Protein AF-A0A945ZKC4-F1 (afdb_monomer_lite)

Sequence (181 aa):
MQNFSTVSAGASFEYFSLLRGYSEYRIAGIFSRKCQQYFEAFSSCNRNFHFDKSKNLQDTKWCQNCEKCAFVFLLLSNFVDYEELVNIFGADLFKNTDLFEVFKQLVGLQDHKPFECVGTLEESKLALLQASKMGLLQGSLLEDLGLELSKESAIDVSELEVDAFRTNIPEELESKINFDL

Radius of gyration: 19.01 Å; chains: 1; bounding box: 52×42×45 Å

Foldseek 3Di:
DDDDDDPDDPDDDDDFDPPPQAAPLLVLQLCLPPPPVCLQPDAPEPCQPDPPPVDVSVVFNAPLQDLRNVQSLLSNLLHHDPVSSCVSRVHDSLQDPNCPVSLCLLLPVDPHHDPPDPHHNLSSLVSLLSCQVVVVNPPGPCNVVSVVSVPPPDRPVVVNGDDDDPGPPPPVCVVVDDSDD

Secondary structure (DSSP, 8-state):
--PPP----S-------SSTTS-HHHHHHHHHHH-GGGTTT----TTTT---TTSGGGG-S--SSSHHHHHHHHHHTTTS-HHHHHHHHTS-STT-GGGHHHHHHHTT-SSS--TT--S-HHHHHHHHHHHHHTTTTTTSTHHHHHHHHTTS----THHHH---------HHHHTT-----

pLDDT: mean 80.61, std 16.81, range [35.12, 98.0]

Structure (mmCIF, N/CA/C/O backbone):
data_AF-A0A945ZKC4-F1
#
_entry.id   AF-A0A945ZKC4-F1
#
loop_
_atom_site.group_PDB
_atom_site.id
_atom_site.type_symbol
_atom_site.label_atom_id
_atom_site.label_alt_id
_atom_site.label_comp_id
_atom_site.label_asym_id
_atom_site.label_entity_id
_atom_site.label_seq_id
_atom_site.pdbx_PDB_ins_code
_atom_site.Cartn_x
_atom_site.Cartn_y
_atom_site.Cartn_z
_atom_site.occupancy
_atom_site.B_iso_or_equiv
_atom_site.auth_seq_id
_atom_site.auth_comp_id
_atom_site.auth_asym_id
_atom_site.auth_atom_id
_atom_site.pdbx_PDB_model_num
ATOM 1 N N . MET A 1 1 ? 38.549 -14.308 -1.919 1.00 37.56 1 MET A N 1
ATOM 2 C CA . MET A 1 1 ? 37.802 -15.571 -2.130 1.00 37.56 1 MET A CA 1
ATOM 3 C C . MET A 1 1 ? 36.388 -15.173 -2.517 1.00 37.56 1 MET A C 1
ATOM 5 O O . MET A 1 1 ? 35.787 -14.475 -1.726 1.00 37.56 1 MET A O 1
ATOM 9 N N . GLN A 1 2 ? 35.819 -15.460 -3.681 1.00 35.12 2 GLN A N 1
ATOM 10 C CA . GLN A 1 2 ? 36.238 -16.201 -4.869 1.00 35.12 2 GLN A CA 1
ATOM 11 C C . GLN A 1 2 ? 35.751 -15.413 -6.097 1.00 35.12 2 GLN A C 1
ATOM 13 O O . GLN A 1 2 ? 34.692 -14.794 -6.061 1.00 35.12 2 GLN A O 1
ATOM 18 N N . ASN A 1 3 ? 36.561 -15.432 -7.154 1.00 39.03 3 ASN A N 1
ATOM 19 C CA . ASN A 1 3 ? 36.248 -14.883 -8.468 1.00 39.03 3 ASN A CA 1
ATOM 20 C C . ASN A 1 3 ? 35.019 -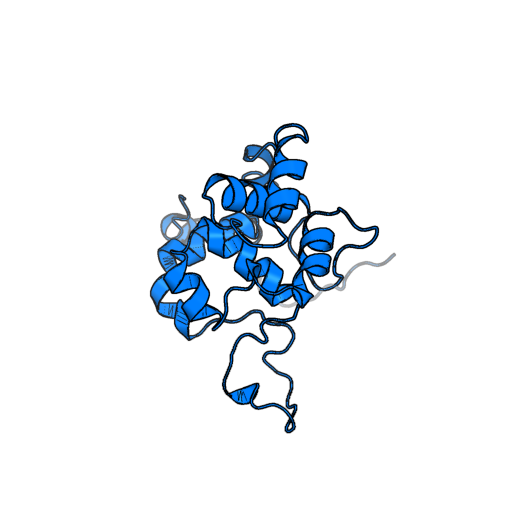15.595 -9.046 1.00 39.03 3 ASN A C 1
ATOM 22 O O . ASN A 1 3 ? 35.024 -16.823 -9.134 1.00 39.03 3 ASN A O 1
ATOM 26 N N . PHE A 1 4 ? 34.000 -14.839 -9.460 1.00 43.75 4 PHE A N 1
ATOM 27 C CA . PHE A 1 4 ? 32.926 -15.395 -10.274 1.00 43.75 4 PHE A CA 1
ATOM 28 C C . PHE A 1 4 ? 33.438 -15.656 -11.691 1.00 43.75 4 PHE A C 1
ATOM 30 O O . PHE A 1 4 ? 34.146 -14.850 -12.292 1.00 43.75 4 PHE A O 1
ATOM 37 N N . SER A 1 5 ? 33.112 -16.854 -12.148 1.00 43.00 5 SER A N 1
ATOM 38 C CA . SER A 1 5 ? 33.594 -17.563 -13.320 1.00 43.00 5 SER A CA 1
ATOM 39 C C . SER A 1 5 ? 33.547 -16.740 -14.606 1.00 43.00 5 SER A C 1
ATOM 41 O O . SER A 1 5 ? 32.522 -16.162 -14.959 1.00 43.00 5 SER A O 1
ATOM 43 N N . THR A 1 6 ? 34.647 -16.767 -15.356 1.00 46.94 6 THR A N 1
ATOM 44 C CA . THR A 1 6 ? 34.712 -16.355 -16.758 1.00 46.94 6 THR A CA 1
ATOM 45 C C . THR A 1 6 ? 33.744 -17.207 -17.581 1.00 46.94 6 THR A C 1
ATOM 47 O O . THR A 1 6 ? 34.021 -18.368 -17.879 1.00 46.94 6 THR A O 1
ATOM 50 N N . VAL A 1 7 ? 32.605 -16.634 -17.965 1.00 51.72 7 VAL A N 1
ATOM 51 C CA . VAL A 1 7 ? 31.770 -17.168 -19.044 1.00 51.72 7 VAL A CA 1
ATOM 52 C C . VAL A 1 7 ? 32.300 -16.569 -20.342 1.00 51.72 7 VAL A C 1
ATOM 54 O O . VAL A 1 7 ? 32.041 -15.412 -20.658 1.00 51.72 7 VAL A O 1
ATOM 57 N N . SER A 1 8 ? 33.094 -17.337 -21.086 1.00 65.56 8 SER A N 1
ATOM 58 C CA . SER A 1 8 ? 33.507 -16.969 -22.438 1.00 65.56 8 SER A CA 1
ATOM 59 C C . SER A 1 8 ? 32.425 -17.388 -23.433 1.00 65.56 8 SER A C 1
ATOM 61 O O . SER A 1 8 ? 32.415 -18.523 -23.909 1.00 65.56 8 SER A O 1
ATOM 63 N N . ALA A 1 9 ? 31.529 -16.464 -23.762 1.00 56.59 9 ALA A N 1
ATOM 64 C CA . ALA A 1 9 ? 30.743 -16.487 -24.990 1.00 56.59 9 ALA A CA 1
ATOM 65 C C . ALA A 1 9 ? 30.941 -15.120 -25.660 1.00 56.59 9 ALA A C 1
ATOM 67 O O . ALA A 1 9 ? 30.836 -14.099 -24.991 1.00 56.59 9 ALA A O 1
ATOM 68 N N . GLY A 1 10 ? 31.296 -15.085 -26.946 1.00 61.12 10 GLY A N 1
ATOM 69 C CA . GLY A 1 10 ? 31.694 -13.872 -27.678 1.00 61.12 10 GLY A CA 1
ATOM 70 C C . GLY A 1 10 ? 30.575 -12.858 -27.960 1.00 61.12 10 GLY A C 1
ATOM 71 O O . GLY A 1 10 ? 30.577 -12.257 -29.027 1.00 61.12 10 GLY A O 1
ATOM 72 N N . ALA A 1 11 ? 29.627 -12.676 -27.041 1.00 67.19 11 ALA A N 1
ATOM 73 C CA . ALA A 1 11 ? 28.597 -11.649 -27.096 1.00 67.19 11 ALA A CA 1
ATOM 74 C C . ALA A 1 11 ? 28.600 -10.856 -25.781 1.00 67.19 11 ALA A C 1
ATOM 76 O O . ALA A 1 11 ? 28.481 -11.430 -24.698 1.00 67.19 11 ALA A O 1
ATOM 77 N N . SER A 1 12 ? 28.752 -9.536 -25.875 1.00 76.50 12 SER A N 1
ATOM 78 C CA . SER A 1 12 ? 28.490 -8.623 -24.764 1.00 76.50 12 SER A CA 1
ATOM 79 C C . SER A 1 12 ? 26.980 -8.536 -24.545 1.00 76.50 12 SER A C 1
ATOM 81 O O . SER A 1 12 ? 26.243 -8.242 -25.485 1.00 76.50 12 SER A O 1
ATOM 83 N N . PHE A 1 13 ? 26.523 -8.783 -23.320 1.00 76.19 13 PHE A N 1
ATOM 84 C CA . PHE A 1 13 ? 25.128 -8.586 -22.930 1.00 76.19 13 PHE A CA 1
ATOM 85 C C . PHE A 1 13 ? 25.029 -7.376 -22.010 1.00 76.19 13 PHE A C 1
ATOM 87 O O . PHE A 1 13 ? 25.761 -7.280 -21.024 1.00 76.19 13 PHE A O 1
ATOM 94 N N . GLU A 1 14 ? 24.105 -6.477 -22.326 1.00 75.25 14 GLU A N 1
ATOM 95 C CA . GLU A 1 14 ? 23.751 -5.348 -21.475 1.00 75.25 14 GLU A CA 1
ATOM 96 C C . GLU A 1 14 ? 22.486 -5.695 -20.682 1.00 75.25 14 GLU A C 1
ATOM 98 O O . GLU A 1 14 ? 21.518 -6.228 -21.225 1.00 75.25 14 GLU A O 1
ATOM 103 N N . TYR A 1 15 ? 22.510 -5.433 -19.375 1.00 79.38 15 TYR A N 1
ATOM 104 C CA . TYR A 1 15 ? 21.394 -5.674 -18.463 1.00 79.38 15 TYR A CA 1
ATOM 105 C C . TYR A 1 15 ? 20.996 -4.363 -17.790 1.00 79.38 15 TYR A C 1
ATOM 107 O O . TYR A 1 15 ? 21.844 -3.656 -17.238 1.00 79.38 15 TYR A O 1
ATOM 115 N N . PHE A 1 16 ? 19.697 -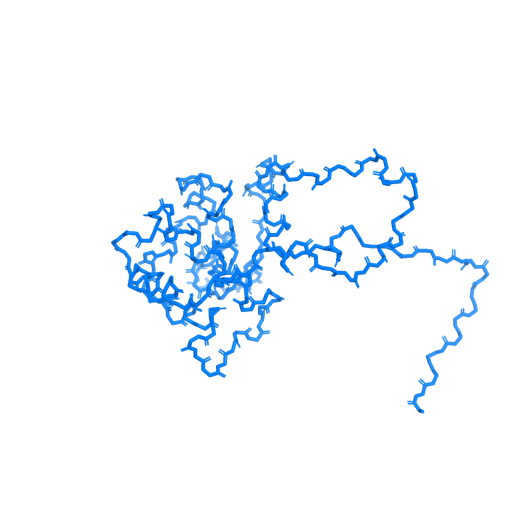4.075 -17.789 1.00 82.06 16 PHE A N 1
ATOM 116 C CA . PHE A 1 16 ? 19.118 -2.919 -17.117 1.00 82.06 16 PHE A CA 1
ATOM 117 C C . PHE A 1 16 ? 17.821 -3.301 -16.401 1.00 82.06 16 PHE A C 1
ATOM 119 O O . PHE A 1 16 ? 17.213 -4.337 -16.669 1.00 82.06 16 PHE A O 1
ATOM 126 N N . SER A 1 17 ? 17.391 -2.449 -15.474 1.00 79.25 17 SER A N 1
ATOM 127 C CA . SER A 1 17 ? 16.103 -2.569 -14.798 1.00 79.25 17 SER A CA 1
ATOM 128 C C . SER A 1 17 ? 15.420 -1.212 -14.794 1.00 79.25 17 SER A C 1
ATOM 130 O O . SER A 1 17 ? 16.003 -0.236 -14.330 1.00 79.25 17 SER A O 1
ATOM 132 N N . LEU A 1 18 ? 14.185 -1.175 -15.297 1.00 80.56 18 LEU A N 1
ATOM 133 C CA . LEU A 1 18 ? 13.355 0.031 -15.316 1.00 80.56 18 LEU A CA 1
ATOM 134 C C . LEU A 1 18 ? 12.936 0.475 -13.916 1.00 80.56 18 LEU A C 1
ATOM 136 O O . LEU A 1 18 ? 12.765 1.660 -13.675 1.00 80.56 18 LEU A O 1
ATOM 140 N N . LEU A 1 19 ? 12.738 -0.488 -13.013 1.00 81.12 19 LEU A N 1
ATOM 141 C CA . LEU A 1 19 ? 12.107 -0.246 -11.719 1.00 81.12 19 LEU A CA 1
ATOM 142 C C . LEU A 1 19 ? 13.108 -0.173 -10.566 1.00 81.12 19 LEU A C 1
ATOM 144 O O . LEU A 1 19 ? 12.791 0.408 -9.542 1.00 81.12 19 LEU A O 1
ATOM 148 N N . ARG A 1 20 ? 14.326 -0.712 -10.722 1.00 79.88 20 ARG A N 1
ATOM 149 C CA . ARG A 1 20 ? 15.326 -0.760 -9.637 1.00 79.88 20 ARG A CA 1
ATOM 150 C C . ARG A 1 20 ? 15.729 0.620 -9.105 1.00 79.88 20 ARG A C 1
ATOM 152 O O . ARG A 1 20 ? 16.166 0.707 -7.967 1.00 79.88 20 ARG A O 1
ATOM 159 N N . GLY A 1 21 ? 15.624 1.664 -9.926 1.00 77.00 21 GLY A N 1
ATOM 160 C CA . GLY A 1 21 ? 15.894 3.041 -9.504 1.00 77.00 21 GLY A CA 1
ATOM 161 C C . GLY A 1 21 ? 14.754 3.691 -8.714 1.00 77.00 21 GLY A C 1
ATOM 162 O O . GLY A 1 21 ? 14.887 4.847 -8.332 1.00 77.00 21 GLY A O 1
ATOM 163 N N . TYR A 1 22 ? 13.638 2.992 -8.497 1.00 80.00 22 TYR A N 1
ATOM 164 C CA . TYR A 1 22 ? 12.456 3.529 -7.834 1.00 80.00 22 TYR A CA 1
ATOM 165 C C . TYR A 1 22 ? 12.125 2.760 -6.559 1.00 80.00 22 TYR A C 1
ATOM 167 O O . TYR A 1 22 ? 12.280 1.542 -6.487 1.00 80.00 22 TYR A O 1
ATOM 175 N N . SER A 1 23 ? 11.616 3.497 -5.574 1.00 85.81 23 SER A N 1
ATOM 176 C CA . SER A 1 23 ? 10.979 2.946 -4.382 1.00 85.81 23 SER A CA 1
ATOM 177 C C . SER A 1 23 ? 9.670 2.227 -4.743 1.00 85.81 23 SER A C 1
ATOM 179 O O . SER A 1 23 ? 9.019 2.553 -5.741 1.00 85.81 23 SER A O 1
ATOM 181 N N . GLU A 1 24 ? 9.251 1.258 -3.930 1.00 90.25 24 GLU A N 1
ATOM 182 C CA . GLU A 1 24 ? 7.969 0.561 -4.087 1.00 90.25 24 GLU A CA 1
ATOM 183 C C . GLU A 1 24 ? 6.798 1.551 -3.998 1.00 90.25 24 GLU A C 1
ATOM 185 O O . GLU A 1 24 ? 5.835 1.434 -4.757 1.00 90.25 24 GLU A O 1
ATOM 190 N N . TYR A 1 25 ? 6.899 2.574 -3.140 1.00 89.94 25 TYR A N 1
ATOM 191 C CA . TYR A 1 25 ? 5.920 3.664 -3.054 1.00 89.94 25 TYR A CA 1
ATOM 192 C C . TYR A 1 25 ? 5.779 4.408 -4.393 1.00 89.94 25 TYR A C 1
ATOM 194 O O . TYR A 1 25 ? 4.667 4.621 -4.887 1.00 89.94 25 TYR A O 1
ATOM 202 N N . ARG A 1 26 ? 6.903 4.743 -5.043 1.00 87.69 26 ARG A N 1
ATOM 203 C CA . ARG A 1 26 ? 6.901 5.381 -6.367 1.00 87.69 26 ARG A CA 1
ATOM 204 C C . ARG A 1 26 ? 6.365 4.451 -7.453 1.00 87.69 26 ARG A C 1
ATOM 206 O O . ARG A 1 26 ? 5.574 4.889 -8.290 1.00 87.69 26 ARG A O 1
ATOM 213 N N . ILE A 1 27 ? 6.747 3.175 -7.429 1.00 90.25 27 ILE A N 1
ATOM 214 C CA . ILE A 1 27 ? 6.238 2.160 -8.361 1.00 90.25 27 ILE A CA 1
ATOM 215 C C . ILE A 1 27 ? 4.716 2.025 -8.226 1.00 90.25 27 ILE A C 1
ATOM 217 O O . ILE A 1 27 ? 4.023 2.005 -9.243 1.00 90.25 27 ILE A O 1
ATOM 221 N N . ALA A 1 28 ? 4.181 2.004 -7.002 1.00 93.69 28 ALA A N 1
ATOM 222 C CA . ALA A 1 28 ? 2.742 1.971 -6.748 1.00 93.69 28 ALA A CA 1
ATOM 223 C C . ALA A 1 28 ? 2.028 3.195 -7.348 1.00 93.69 28 ALA A C 1
ATOM 225 O O . ALA A 1 28 ? 0.983 3.045 -7.986 1.00 93.69 28 ALA A O 1
ATOM 226 N N . GLY A 1 29 ? 2.617 4.389 -7.232 1.00 92.50 29 GLY A N 1
ATOM 227 C CA . GLY A 1 29 ? 2.102 5.604 -7.868 1.00 92.50 29 GLY A CA 1
ATOM 228 C C . GLY A 1 29 ? 2.079 5.525 -9.399 1.00 92.50 29 GLY A C 1
ATOM 229 O O . GLY A 1 29 ? 1.051 5.816 -10.017 1.00 92.50 29 GLY A O 1
ATOM 230 N N . ILE A 1 30 ? 3.181 5.081 -10.016 1.00 91.06 30 ILE A N 1
ATOM 231 C CA . ILE A 1 30 ? 3.279 4.880 -11.474 1.00 91.06 30 ILE A CA 1
ATOM 232 C C . ILE A 1 30 ? 2.234 3.861 -11.941 1.00 91.06 30 ILE A C 1
ATOM 234 O O . ILE A 1 30 ? 1.487 4.130 -12.884 1.00 91.06 30 ILE A O 1
ATOM 238 N N . PHE A 1 31 ? 2.153 2.711 -11.266 1.00 94.19 31 PHE A N 1
ATOM 239 C CA . PHE A 1 31 ? 1.196 1.650 -11.570 1.00 94.19 31 PHE A CA 1
ATOM 240 C C . PHE A 1 31 ? -0.245 2.170 -11.512 1.00 94.19 31 PHE A C 1
ATOM 242 O O . PHE A 1 31 ? -1.000 2.008 -12.471 1.00 94.19 31 PHE A O 1
ATOM 249 N N . SER A 1 32 ? -0.601 2.893 -10.450 1.00 95.19 32 SER A N 1
ATOM 250 C CA . SER A 1 32 ? -1.957 3.421 -10.255 1.00 95.19 32 SER A CA 1
ATOM 251 C C . SER A 1 32 ? -2.394 4.395 -11.358 1.00 95.19 32 SER A C 1
ATOM 253 O O . SER A 1 32 ? -3.573 4.459 -11.703 1.00 95.19 32 SER A O 1
ATOM 255 N N . ARG A 1 33 ? -1.455 5.145 -11.955 1.00 92.38 33 ARG A N 1
ATOM 256 C CA . ARG A 1 33 ? -1.762 6.126 -13.013 1.00 92.38 33 ARG A CA 1
ATOM 257 C C . ARG A 1 33 ? -1.655 5.583 -14.432 1.00 92.38 33 ARG A C 1
ATOM 259 O O . ARG A 1 33 ? -2.378 6.048 -15.307 1.00 92.38 33 ARG A O 1
ATOM 266 N N . LYS A 1 34 ? -0.734 4.654 -14.693 1.00 91.44 34 LYS A N 1
ATOM 267 C CA . LYS A 1 34 ? -0.405 4.200 -16.059 1.00 91.44 34 LYS A CA 1
ATOM 268 C C . LYS A 1 34 ? -0.931 2.802 -16.392 1.00 91.44 34 LYS A C 1
ATOM 270 O O . LYS A 1 34 ? -0.931 2.427 -17.562 1.00 91.44 34 LYS A O 1
ATOM 275 N N . CYS A 1 35 ? -1.357 2.038 -15.387 1.00 93.06 35 CYS A N 1
ATOM 276 C CA . CYS A 1 35 ? -1.629 0.605 -15.506 1.00 93.06 35 CYS A CA 1
ATOM 277 C C . CYS A 1 35 ? -3.020 0.200 -14.987 1.00 93.06 35 CYS A C 1
ATOM 279 O O . CYS A 1 35 ? -3.216 -0.961 -14.631 1.00 93.06 35 CYS A O 1
ATOM 281 N N . GLN A 1 36 ? -3.991 1.121 -14.967 1.00 94.44 36 GLN A N 1
ATOM 282 C CA . GLN A 1 36 ? -5.356 0.866 -14.473 1.00 94.44 36 GLN A CA 1
ATOM 283 C C . GLN A 1 36 ? -6.037 -0.316 -15.178 1.00 94.44 36 GLN A C 1
ATOM 285 O O . GLN A 1 36 ? -6.738 -1.098 -14.546 1.00 94.44 36 GLN A O 1
ATOM 290 N N . GLN A 1 37 ? -5.747 -0.532 -16.466 1.00 95.19 37 GLN A N 1
ATOM 291 C CA . GLN A 1 37 ? -6.243 -1.676 -17.241 1.00 95.19 37 GLN A CA 1
ATOM 292 C C . GLN A 1 37 ? -5.821 -3.048 -16.687 1.00 95.19 37 GLN A C 1
ATOM 294 O O . GLN A 1 37 ? -6.332 -4.071 -17.134 1.00 95.19 37 GLN A O 1
ATOM 299 N N . TYR A 1 38 ? -4.871 -3.091 -15.751 1.00 94.81 38 TYR A N 1
ATOM 300 C CA . TYR A 1 38 ? -4.391 -4.320 -15.127 1.00 94.81 38 TYR A CA 1
ATOM 301 C C . TYR A 1 38 ? -4.907 -4.527 -13.704 1.00 94.81 38 TYR A C 1
ATOM 303 O O . TYR A 1 38 ? -4.539 -5.533 -13.096 1.00 94.81 38 TYR A O 1
ATOM 311 N N . PHE A 1 39 ? -5.759 -3.641 -13.175 1.00 94.44 39 PHE A N 1
ATOM 312 C CA . PHE A 1 39 ? -6.298 -3.759 -11.815 1.00 94.44 39 PHE A CA 1
ATOM 313 C C . PHE A 1 39 ? -7.030 -5.084 -11.573 1.00 94.44 39 PHE A C 1
ATOM 315 O O . PHE A 1 39 ? -6.917 -5.674 -10.502 1.00 94.44 39 PHE A O 1
ATOM 322 N N . GLU A 1 40 ? -7.665 -5.638 -12.603 1.00 89.81 40 GLU A N 1
ATOM 323 C CA . GLU A 1 40 ? -8.316 -6.943 -12.506 1.00 89.81 40 GLU A CA 1
ATOM 324 C C . GLU A 1 40 ? -7.358 -8.132 -12.649 1.00 89.81 40 GLU A C 1
ATOM 326 O O . GLU A 1 40 ? -7.759 -9.257 -12.375 1.00 89.81 40 GLU A O 1
ATOM 331 N N . ALA A 1 41 ? -6.112 -7.946 -13.087 1.00 90.00 41 ALA A N 1
ATOM 332 C CA . ALA A 1 41 ? -5.212 -9.047 -13.451 1.00 90.00 41 ALA A CA 1
ATOM 333 C C . ALA A 1 41 ? -4.022 -9.232 -12.496 1.00 90.00 41 ALA A C 1
ATOM 335 O O . ALA A 1 41 ? -3.430 -10.312 -12.466 1.00 90.00 41 ALA A O 1
ATOM 336 N N . PHE A 1 42 ? -3.657 -8.211 -11.724 1.00 93.19 42 PHE A N 1
ATOM 337 C CA . PHE A 1 42 ? -2.454 -8.235 -10.893 1.00 93.19 42 PHE A CA 1
ATOM 338 C C . PHE A 1 42 ? -2.681 -8.850 -9.503 1.00 93.19 42 PHE A C 1
ATOM 340 O O . PHE A 1 42 ? -3.777 -8.809 -8.947 1.00 93.19 42 PHE A O 1
ATOM 347 N N . SER A 1 43 ? -1.617 -9.419 -8.930 1.00 91.81 43 SER A N 1
ATOM 348 C CA . SER A 1 43 ? -1.528 -9.743 -7.504 1.00 91.81 43 SER A CA 1
ATOM 349 C C . SER A 1 43 ? -0.088 -10.041 -7.101 1.00 91.81 43 SER A C 1
ATOM 351 O O . SER A 1 43 ? 0.643 -10.712 -7.830 1.00 91.81 43 SER A O 1
ATOM 353 N N . SER A 1 44 ? 0.280 -9.583 -5.906 1.00 89.50 44 SER A N 1
ATOM 354 C CA . SER A 1 44 ? 1.541 -9.919 -5.228 1.00 89.50 44 SER A CA 1
ATOM 355 C C . SER A 1 44 ? 1.294 -10.700 -3.934 1.00 89.50 44 SER A C 1
ATOM 357 O O . SER A 1 44 ? 2.162 -10.764 -3.068 1.00 89.50 44 SER A O 1
ATOM 359 N N . CYS A 1 45 ? 0.084 -11.236 -3.747 1.00 91.75 45 CYS A N 1
ATOM 360 C CA . CYS A 1 45 ? -0.292 -11.935 -2.527 1.00 91.75 45 CYS A CA 1
ATOM 361 C C . CYS A 1 45 ? 0.559 -13.200 -2.328 1.00 91.75 45 CYS A C 1
ATOM 363 O O . CYS A 1 45 ? 0.574 -14.084 -3.185 1.00 91.75 45 CYS A O 1
ATOM 365 N N . ASN A 1 46 ? 1.156 -13.346 -1.138 1.00 89.38 46 ASN A N 1
ATOM 366 C CA . ASN A 1 46 ? 1.959 -14.518 -0.749 1.00 89.38 46 ASN A CA 1
ATOM 367 C C . ASN A 1 46 ? 1.185 -15.841 -0.844 1.00 89.38 46 ASN A C 1
ATOM 369 O O . ASN A 1 46 ? 1.782 -16.911 -0.870 1.00 89.38 46 ASN A O 1
ATOM 373 N N . ARG A 1 47 ? -0.152 -15.778 -0.891 1.00 87.44 47 ARG A N 1
ATOM 374 C CA . ARG A 1 47 ? -1.032 -16.948 -0.909 1.00 87.44 47 ARG A CA 1
ATOM 375 C C . ARG A 1 47 ? -1.770 -17.176 -2.227 1.00 87.44 47 ARG A C 1
ATOM 377 O O . ARG A 1 47 ? -2.528 -18.137 -2.304 1.00 87.44 47 ARG A O 1
ATOM 384 N N . ASN A 1 48 ? -1.525 -16.355 -3.252 1.00 77.94 48 ASN A N 1
ATOM 385 C CA . ASN A 1 48 ? -2.222 -16.423 -4.545 1.00 77.94 48 ASN A CA 1
ATOM 386 C C . ASN A 1 48 ? -2.023 -17.766 -5.284 1.00 77.94 48 ASN A C 1
ATOM 388 O O . ASN A 1 48 ? -2.816 -18.134 -6.139 1.00 77.94 48 ASN A O 1
ATOM 392 N N . PHE A 1 49 ? -0.972 -18.521 -4.942 1.00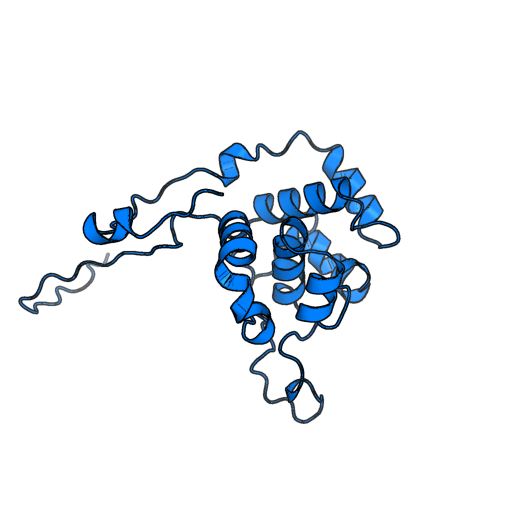 68.62 49 PHE A N 1
ATOM 393 C CA . PHE A 1 49 ? -0.616 -19.788 -5.597 1.00 68.62 49 PHE A CA 1
ATOM 394 C C . PHE A 1 49 ? -0.732 -21.016 -4.683 1.00 68.62 49 PHE A C 1
ATOM 396 O O . PHE A 1 49 ? -0.286 -22.106 -5.049 1.00 68.62 49 PHE A O 1
ATOM 403 N N . HIS A 1 50 ? -1.309 -20.876 -3.483 1.00 63.22 50 HIS A N 1
ATOM 404 C CA . HIS A 1 50 ? -1.545 -22.042 -2.635 1.00 63.22 50 HIS A CA 1
ATOM 405 C C . HIS A 1 50 ? -2.757 -22.824 -3.142 1.00 63.22 50 HIS A C 1
ATOM 407 O O . HIS A 1 50 ? -3.893 -22.364 -3.067 1.00 63.22 50 HIS A O 1
ATOM 413 N N . PHE A 1 51 ? -2.512 -24.054 -3.593 1.00 54.47 51 PHE A N 1
ATOM 414 C CA . PHE A 1 51 ? -3.539 -25.047 -3.908 1.00 54.47 51 PHE A CA 1
ATOM 415 C C . PHE A 1 51 ? -4.179 -25.611 -2.629 1.00 54.47 51 PHE A C 1
ATOM 417 O O . PHE A 1 51 ? -4.164 -26.820 -2.391 1.00 54.47 51 PHE A O 1
ATOM 424 N N . ASP A 1 52 ? -4.710 -24.752 -1.763 1.00 55.28 52 ASP A N 1
ATOM 425 C CA . ASP A 1 52 ? -5.499 -25.215 -0.629 1.00 55.28 52 ASP A CA 1
ATOM 426 C C . ASP A 1 52 ? -6.928 -25.498 -1.108 1.00 55.28 52 ASP A C 1
ATOM 428 O O . ASP A 1 52 ? -7.715 -24.592 -1.368 1.00 55.28 52 ASP A O 1
ATOM 432 N N . LYS A 1 53 ? -7.261 -26.785 -1.258 1.00 54.41 53 LYS A N 1
ATOM 433 C CA . LYS A 1 53 ? -8.599 -27.251 -1.663 1.00 54.41 53 LYS A CA 1
ATOM 434 C C . LYS A 1 53 ? -9.679 -26.976 -0.609 1.00 54.41 53 LYS A C 1
ATOM 436 O O . LYS A 1 53 ? -10.851 -27.194 -0.897 1.00 54.41 53 LYS A O 1
ATOM 441 N N . SER A 1 54 ? -9.302 -26.571 0.608 1.00 53.81 54 SER A N 1
ATOM 442 C CA . SER A 1 54 ? -10.230 -26.369 1.728 1.00 53.81 54 SER A CA 1
ATOM 443 C C . SER A 1 54 ? -10.806 -24.954 1.818 1.00 53.81 54 SER A C 1
ATOM 445 O O . SER A 1 54 ? -11.794 -24.740 2.518 1.00 53.81 54 SER A O 1
ATOM 447 N N . LYS A 1 55 ? -10.231 -23.991 1.090 1.00 50.56 55 LYS A N 1
ATOM 448 C CA . LYS A 1 55 ? -10.756 -22.629 0.983 1.00 50.56 55 LYS A CA 1
ATOM 449 C C . LYS A 1 55 ? -10.994 -22.308 -0.485 1.00 50.56 55 LYS A C 1
ATOM 451 O O . LYS A 1 55 ? -10.120 -22.549 -1.312 1.00 50.56 55 LYS A O 1
ATOM 456 N N . ASN A 1 56 ? -12.123 -21.679 -0.803 1.00 51.97 56 ASN A N 1
ATOM 457 C CA . ASN A 1 56 ? -12.374 -21.071 -2.117 1.00 51.97 56 ASN A CA 1
ATOM 458 C C . ASN A 1 56 ? -11.477 -19.830 -2.348 1.00 51.97 56 ASN A C 1
ATOM 460 O O . ASN A 1 56 ? -11.922 -18.817 -2.863 1.00 51.97 56 ASN A O 1
ATOM 464 N N . LEU A 1 57 ? -10.201 -19.882 -1.946 1.00 52.69 57 LEU A N 1
ATOM 465 C CA . LEU A 1 57 ? -9.190 -18.879 -2.289 1.00 52.69 57 LEU A CA 1
ATOM 466 C C . LEU A 1 57 ? -8.851 -18.924 -3.786 1.00 52.69 57 LEU A C 1
ATOM 468 O O . LEU A 1 57 ? -8.264 -17.978 -4.295 1.00 52.69 57 LEU A O 1
ATOM 472 N N . GLN A 1 58 ? -9.241 -19.995 -4.490 1.00 53.47 58 GLN A N 1
ATOM 473 C CA . GLN A 1 58 ? -9.077 -20.131 -5.941 1.00 53.47 58 GLN A CA 1
ATOM 474 C C . GLN A 1 58 ? -9.800 -19.023 -6.723 1.00 53.47 58 GLN A C 1
ATOM 476 O O . GLN A 1 58 ? -9.371 -18.702 -7.828 1.00 53.47 58 GLN A O 1
ATOM 481 N N . ASP A 1 59 ? -10.831 -18.403 -6.135 1.00 60.38 59 ASP A N 1
ATOM 482 C CA . ASP A 1 59 ? -11.617 -17.346 -6.780 1.00 60.38 59 ASP A CA 1
ATOM 483 C C . ASP A 1 59 ? -11.122 -15.924 -6.446 1.00 60.38 59 ASP A C 1
ATOM 485 O O . ASP A 1 59 ? -11.571 -14.954 -7.057 1.00 60.38 59 ASP A O 1
ATOM 489 N N . THR A 1 60 ? -10.182 -15.765 -5.502 1.00 71.12 60 THR A N 1
ATOM 490 C CA . THR A 1 60 ? -9.726 -14.444 -5.028 1.00 71.12 60 THR A CA 1
ATOM 491 C C . THR A 1 60 ? -8.215 -14.281 -5.165 1.00 71.12 60 THR A C 1
ATOM 493 O O . THR A 1 60 ? -7.447 -14.987 -4.514 1.00 71.12 60 THR A O 1
ATOM 496 N N . LYS A 1 61 ? -7.768 -13.283 -5.939 1.00 86.19 61 LYS A N 1
ATOM 497 C CA . LYS A 1 61 ? -6.332 -13.007 -6.160 1.00 86.19 61 LYS A CA 1
ATOM 498 C C . LYS A 1 61 ? -5.596 -12.519 -4.905 1.00 86.19 61 LYS A C 1
ATOM 500 O O . LYS A 1 61 ? -4.366 -12.572 -4.834 1.00 86.19 61 LYS A O 1
ATOM 505 N N . TRP A 1 62 ? -6.345 -12.017 -3.925 1.00 92.12 62 TRP A N 1
ATOM 506 C CA . TRP A 1 62 ? -5.852 -11.456 -2.673 1.00 92.12 62 TRP A CA 1
ATOM 507 C C . TRP A 1 62 ? -6.454 -12.229 -1.504 1.00 92.12 62 TRP A C 1
ATOM 509 O O . TRP A 1 62 ? -7.668 -12.318 -1.377 1.00 92.12 62 TRP A O 1
ATOM 519 N N . CYS A 1 63 ? -5.611 -12.769 -0.621 1.00 92.00 63 CYS A N 1
ATOM 520 C CA . CYS A 1 63 ? -6.081 -13.525 0.545 1.00 92.00 63 CYS A CA 1
ATOM 521 C C . CYS A 1 63 ? -6.546 -12.644 1.711 1.00 92.00 63 CYS A C 1
ATOM 523 O O . CYS A 1 63 ? -6.989 -13.181 2.722 1.00 92.00 63 CYS A O 1
ATOM 525 N N . GLN A 1 64 ? -6.360 -11.321 1.600 1.00 93.44 64 GLN A N 1
ATOM 526 C CA . GLN A 1 64 ? -6.809 -10.305 2.562 1.00 93.44 64 GLN A CA 1
ATOM 527 C C . GLN A 1 64 ? -6.224 -10.442 3.980 1.00 93.44 64 GLN A C 1
ATOM 529 O O . GLN A 1 64 ? -6.673 -9.762 4.896 1.00 93.44 64 GLN A O 1
ATOM 534 N N . ASN A 1 65 ? -5.215 -11.302 4.172 1.00 92.50 65 ASN A N 1
ATOM 535 C CA . ASN A 1 65 ? -4.711 -11.651 5.505 1.00 92.50 65 ASN A CA 1
ATOM 536 C C . ASN A 1 65 ? -3.185 -11.852 5.586 1.00 92.50 65 ASN A C 1
ATOM 538 O O . ASN A 1 65 ? -2.678 -12.350 6.585 1.00 92.50 65 ASN A O 1
ATOM 542 N N . CYS A 1 66 ? -2.435 -11.552 4.522 1.00 91.88 66 CYS A N 1
ATOM 543 C CA . CYS A 1 66 ? -0.968 -11.614 4.561 1.00 91.88 66 CYS A CA 1
ATOM 544 C C . CYS A 1 66 ? -0.343 -10.221 4.533 1.00 91.88 66 CYS A C 1
ATOM 546 O O . CYS A 1 66 ? -0.930 -9.265 4.027 1.00 91.88 66 CYS A O 1
ATOM 548 N N . GLU A 1 67 ? 0.893 -10.151 5.003 1.00 92.31 67 GLU A N 1
ATOM 549 C CA . GLU A 1 67 ? 1.773 -8.992 4.993 1.00 92.31 67 GLU A CA 1
ATOM 550 C C . GLU A 1 67 ? 1.913 -8.362 3.607 1.00 92.31 67 GLU A C 1
ATOM 552 O O . GLU A 1 67 ? 1.931 -7.138 3.502 1.00 92.31 67 GLU A O 1
ATOM 557 N N . LYS A 1 68 ? 1.898 -9.155 2.523 1.00 92.75 68 LYS A N 1
ATOM 558 C CA . LYS A 1 68 ? 1.887 -8.600 1.164 1.00 92.75 68 LYS A CA 1
ATOM 559 C C . LYS A 1 68 ? 0.559 -7.974 0.758 1.00 92.75 68 LYS A C 1
ATOM 561 O O . LYS A 1 68 ? 0.577 -6.995 0.021 1.00 92.75 68 LYS A O 1
ATOM 566 N N . CYS A 1 69 ? -0.573 -8.490 1.240 1.00 95.12 69 CYS A N 1
ATOM 567 C CA . CYS A 1 69 ? -1.860 -7.820 1.030 1.00 95.12 69 CYS A CA 1
ATOM 568 C C . CYS A 1 69 ? -1.879 -6.482 1.773 1.00 95.12 69 CYS A C 1
ATOM 570 O O . CYS A 1 69 ? -2.161 -5.465 1.154 1.00 95.12 69 CYS A O 1
ATOM 572 N N . ALA A 1 70 ? -1.508 -6.478 3.059 1.00 96.19 70 ALA A N 1
ATOM 573 C CA . ALA A 1 70 ? -1.472 -5.267 3.879 1.00 96.19 70 ALA A CA 1
ATOM 574 C C . ALA A 1 70 ? -0.532 -4.201 3.294 1.00 96.19 70 ALA A C 1
ATOM 576 O O . ALA A 1 70 ? -0.929 -3.051 3.127 1.00 96.19 70 ALA A O 1
ATOM 577 N N . PHE A 1 71 ? 0.687 -4.593 2.914 1.00 96.19 71 PHE A N 1
ATOM 578 C CA . PHE A 1 71 ? 1.675 -3.682 2.343 1.00 96.19 71 PHE A CA 1
ATOM 579 C C . PHE A 1 71 ? 1.218 -3.074 1.012 1.00 96.19 71 PHE A C 1
ATOM 581 O O . PHE A 1 71 ? 1.250 -1.858 0.856 1.00 96.19 71 PHE A O 1
ATOM 588 N N . VAL A 1 72 ? 0.757 -3.889 0.053 1.00 96.56 72 VAL A N 1
ATOM 589 C CA . VAL A 1 72 ? 0.341 -3.360 -1.258 1.00 96.56 72 VAL A CA 1
ATOM 590 C C . VAL A 1 72 ? -0.936 -2.525 -1.141 1.00 96.56 72 VAL A C 1
ATOM 592 O O . VAL A 1 72 ? -1.028 -1.492 -1.797 1.00 96.56 72 VAL A O 1
ATOM 595 N N . PHE A 1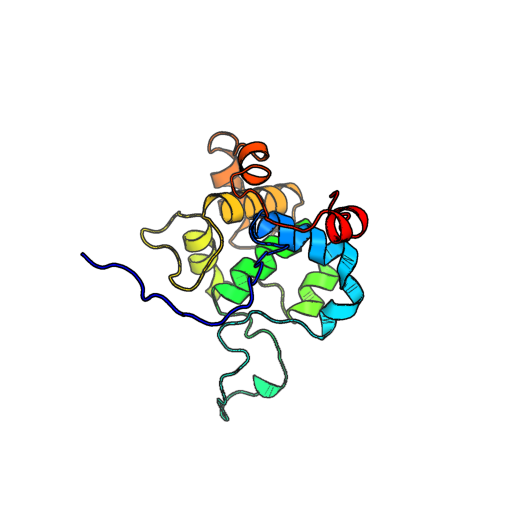 73 ? -1.885 -2.915 -0.281 1.00 97.81 73 PHE A N 1
ATOM 596 C CA . PHE A 1 73 ? -3.083 -2.116 -0.002 1.00 97.81 73 PHE A CA 1
ATOM 597 C C . PHE A 1 73 ? -2.711 -0.739 0.553 1.00 97.81 73 PHE A C 1
ATOM 599 O O . PHE A 1 73 ? -3.210 0.270 0.066 1.00 97.81 73 PHE A O 1
ATOM 606 N N . LEU A 1 74 ? -1.778 -0.693 1.510 1.00 97.81 74 LEU A N 1
ATOM 607 C CA . LEU A 1 74 ? -1.279 0.548 2.097 1.00 97.81 74 LEU A CA 1
ATOM 608 C C . LEU A 1 74 ? -0.601 1.458 1.066 1.00 97.81 74 LEU A C 1
ATOM 610 O O . LEU A 1 74 ? -0.838 2.660 1.057 1.00 97.81 74 LEU A O 1
ATOM 614 N N . LEU A 1 75 ? 0.239 0.912 0.184 1.00 96.56 75 LEU A N 1
ATOM 615 C CA . LEU A 1 75 ? 0.861 1.726 -0.861 1.00 96.56 75 LEU A CA 1
ATOM 616 C C . LEU A 1 75 ? -0.179 2.254 -1.856 1.00 96.56 75 LEU A C 1
ATOM 618 O O . LEU A 1 75 ? -0.186 3.442 -2.168 1.00 96.56 75 LEU A O 1
ATOM 622 N N . LEU A 1 76 ? -1.074 1.390 -2.346 1.00 97.75 76 LEU A N 1
ATOM 623 C CA . LEU A 1 76 ? -2.068 1.769 -3.352 1.00 97.75 76 LEU A CA 1
ATOM 624 C C . LEU A 1 76 ? -3.142 2.716 -2.809 1.00 97.75 76 LEU A C 1
ATOM 626 O O . LEU A 1 76 ? -3.632 3.541 -3.576 1.00 97.75 76 LEU A O 1
ATOM 630 N N . SER A 1 77 ? -3.455 2.691 -1.507 1.00 97.94 77 SER A N 1
ATOM 631 C CA . SER A 1 77 ? -4.427 3.619 -0.903 1.00 97.94 77 SER A CA 1
ATOM 632 C C . SER A 1 77 ? -4.053 5.092 -1.041 1.00 97.94 77 SER A C 1
ATOM 634 O O . SER A 1 77 ? -4.893 5.963 -0.853 1.00 97.94 77 SER A O 1
ATOM 636 N N . ASN A 1 78 ? -2.791 5.379 -1.349 1.00 96.12 78 ASN A N 1
ATOM 637 C CA . ASN A 1 78 ? -2.286 6.731 -1.553 1.00 96.12 78 ASN A CA 1
ATOM 638 C C . ASN A 1 78 ? -2.531 7.264 -2.971 1.00 96.12 78 ASN A C 1
ATOM 640 O O . ASN A 1 78 ? -2.338 8.452 -3.224 1.00 96.12 78 ASN A O 1
ATOM 644 N N . PHE A 1 79 ? -2.923 6.397 -3.907 1.00 96.75 79 PHE A N 1
ATOM 645 C CA . PHE A 1 79 ? -2.965 6.724 -5.334 1.00 96.75 79 PHE A CA 1
ATOM 646 C C . PHE A 1 79 ? -4.211 6.218 -6.066 1.00 96.75 79 PHE A C 1
ATOM 648 O O . PHE A 1 79 ? -4.506 6.713 -7.153 1.00 96.75 79 PHE A O 1
ATOM 655 N N . VAL A 1 80 ? -4.911 5.233 -5.506 1.00 97.62 80 VAL A N 1
ATOM 656 C CA . VAL A 1 80 ? -6.145 4.657 -6.047 1.00 97.62 80 VAL A CA 1
ATOM 657 C C . VAL A 1 80 ? -7.326 5.169 -5.228 1.00 97.62 80 VAL A C 1
ATOM 659 O O . VAL A 1 80 ? -7.214 5.323 -4.012 1.00 97.62 80 VAL A O 1
ATOM 662 N N . ASP A 1 81 ? -8.451 5.436 -5.896 1.00 97.50 81 ASP A N 1
ATOM 663 C CA . ASP A 1 81 ? -9.708 5.751 -5.216 1.00 97.50 81 ASP A CA 1
ATOM 664 C C . ASP A 1 81 ? -10.061 4.656 -4.197 1.00 97.50 81 ASP A C 1
ATOM 666 O O . ASP A 1 81 ? -9.836 3.470 -4.440 1.00 97.50 81 ASP A O 1
ATOM 670 N N . TYR A 1 82 ? -10.586 5.050 -3.039 1.00 97.38 82 TYR A N 1
ATOM 671 C CA . TYR A 1 82 ? -10.773 4.125 -1.928 1.00 97.38 82 TYR A CA 1
ATOM 672 C C . TYR A 1 82 ? -11.811 3.033 -2.228 1.00 97.38 82 TYR A C 1
ATOM 674 O O . TYR A 1 82 ? -11.608 1.886 -1.828 1.00 97.38 82 TYR A O 1
ATOM 682 N N . GLU A 1 83 ? -12.887 3.344 -2.960 1.00 97.31 83 GLU A N 1
ATOM 683 C CA . GLU A 1 83 ? -13.879 2.334 -3.347 1.00 97.31 83 GLU A CA 1
ATOM 684 C C . GLU A 1 83 ? -13.274 1.336 -4.340 1.00 97.31 83 GLU A C 1
ATOM 686 O O . GLU A 1 83 ? -13.421 0.123 -4.175 1.00 97.31 83 GLU A O 1
ATOM 691 N N . GLU A 1 84 ? -12.518 1.831 -5.321 1.00 97.62 84 GLU A N 1
ATOM 692 C CA . GLU A 1 84 ? -11.817 0.983 -6.288 1.00 97.62 84 GLU A CA 1
ATOM 693 C C . GLU A 1 84 ? -10.748 0.111 -5.616 1.00 97.62 84 GLU A C 1
ATOM 695 O O . GLU A 1 84 ? -10.629 -1.077 -5.913 1.00 97.62 84 GLU A O 1
ATOM 700 N N . LEU A 1 85 ? -10.012 0.653 -4.645 1.00 98.00 85 LEU A N 1
ATOM 701 C CA . LEU A 1 85 ? -9.049 -0.109 -3.855 1.00 98.00 85 LEU A CA 1
ATOM 702 C C . LEU A 1 85 ? -9.726 -1.273 -3.120 1.00 98.00 85 LEU A C 1
ATOM 704 O O . LEU A 1 85 ? -9.232 -2.403 -3.155 1.00 98.00 85 LEU A O 1
ATOM 708 N N . VAL A 1 86 ? -10.865 -1.020 -2.472 1.00 97.19 86 VAL A N 1
ATOM 709 C CA . VAL A 1 86 ? -11.642 -2.070 -1.800 1.00 97.19 86 VAL A CA 1
ATOM 710 C C . VAL A 1 86 ? -12.122 -3.116 -2.809 1.00 97.19 86 VAL A C 1
ATOM 712 O O . VAL A 1 86 ? -12.039 -4.309 -2.512 1.00 97.19 86 VAL A O 1
ATOM 715 N N . ASN A 1 87 ? -12.541 -2.709 -4.011 1.00 95.88 87 ASN A N 1
ATOM 716 C CA . ASN A 1 87 ? -12.943 -3.632 -5.078 1.00 95.88 87 ASN A CA 1
ATOM 717 C C . ASN A 1 87 ? -11.783 -4.521 -5.553 1.00 95.88 87 ASN A C 1
ATOM 719 O O . ASN A 1 87 ? -11.955 -5.735 -5.659 1.00 95.88 87 ASN A O 1
ATOM 723 N N . ILE A 1 88 ? -10.592 -3.951 -5.771 1.00 95.38 88 ILE A N 1
ATOM 724 C CA . ILE A 1 88 ? -9.386 -4.685 -6.196 1.00 95.38 88 ILE A CA 1
ATOM 725 C C . ILE A 1 88 ? -9.045 -5.811 -5.213 1.00 95.38 88 ILE A C 1
ATOM 727 O O . ILE A 1 88 ? -8.727 -6.932 -5.620 1.00 95.38 88 ILE A O 1
ATOM 731 N N . PHE A 1 89 ? -9.090 -5.519 -3.911 1.00 94.88 89 PHE A N 1
ATOM 732 C CA . PHE A 1 89 ? -8.722 -6.477 -2.864 1.00 94.88 89 PHE A CA 1
ATOM 733 C C . PHE A 1 89 ? -9.895 -7.359 -2.411 1.00 94.88 89 PHE A C 1
ATOM 735 O O . PHE A 1 89 ? -9.676 -8.406 -1.795 1.00 94.88 89 PHE A O 1
ATOM 742 N N . GLY A 1 90 ? -11.130 -6.956 -2.715 1.00 94.50 90 GLY A N 1
ATOM 743 C CA . GLY A 1 90 ? -12.371 -7.597 -2.281 1.00 94.50 90 GLY A CA 1
ATOM 744 C C . GLY A 1 90 ? -12.737 -7.347 -0.814 1.00 94.50 90 GLY A C 1
ATOM 745 O O . GLY A 1 90 ? -13.688 -7.953 -0.322 1.00 94.50 90 GLY A O 1
ATOM 746 N N . ALA A 1 91 ? -11.977 -6.511 -0.102 1.00 95.31 91 ALA A N 1
ATOM 747 C CA . ALA A 1 91 ? -12.224 -6.132 1.285 1.00 95.31 91 ALA A CA 1
ATOM 748 C C . ALA A 1 91 ? -11.438 -4.868 1.663 1.00 95.31 91 ALA A C 1
ATOM 750 O O . ALA A 1 91 ? -10.372 -4.583 1.117 1.00 95.31 91 ALA A O 1
ATOM 751 N N . ASP A 1 92 ? -11.948 -4.154 2.662 1.00 97.56 92 ASP A N 1
ATOM 752 C CA . ASP A 1 92 ? -11.259 -3.044 3.311 1.00 97.56 92 ASP A CA 1
ATOM 753 C C . ASP A 1 92 ? -10.256 -3.577 4.340 1.00 97.56 92 ASP A C 1
ATOM 755 O O . ASP A 1 92 ? -10.627 -4.014 5.434 1.00 97.56 92 ASP A O 1
ATOM 759 N N . LEU A 1 93 ? -8.970 -3.565 3.976 1.00 97.69 93 LEU A N 1
ATOM 760 C CA . LEU A 1 93 ? -7.926 -4.130 4.828 1.00 97.69 93 LEU A CA 1
ATOM 761 C C . LEU A 1 93 ? -7.574 -3.237 6.019 1.00 97.69 93 LEU A C 1
ATOM 763 O O . LEU A 1 93 ? -7.064 -3.7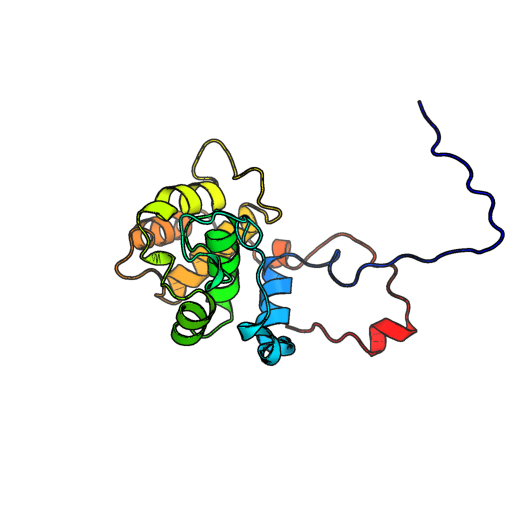64 7.005 1.00 97.69 93 LEU A O 1
ATOM 767 N N . PHE A 1 94 ? -7.881 -1.935 5.986 1.00 98.00 94 PHE A N 1
ATOM 768 C CA . PHE A 1 94 ? -7.702 -1.076 7.161 1.00 98.00 94 PHE A CA 1
ATOM 769 C C . PHE A 1 94 ? -8.677 -1.447 8.278 1.00 98.00 94 PHE A C 1
ATOM 771 O O . PHE A 1 94 ? -8.323 -1.365 9.452 1.00 98.00 94 PHE A O 1
ATOM 778 N N . LYS A 1 95 ? -9.872 -1.939 7.932 1.00 96.81 95 LYS A N 1
ATOM 779 C CA . LYS A 1 95 ? -10.855 -2.440 8.906 1.00 96.81 95 LYS A CA 1
ATOM 780 C C . LYS A 1 95 ? -10.630 -3.889 9.343 1.00 96.81 95 LYS A C 1
ATOM 782 O O . LYS A 1 95 ? -11.335 -4.359 10.236 1.00 96.81 95 LYS A O 1
ATOM 787 N N . ASN A 1 96 ? -9.666 -4.603 8.762 1.00 95.56 96 ASN A N 1
ATOM 788 C CA . ASN A 1 96 ? -9.362 -5.967 9.179 1.00 95.56 96 ASN A CA 1
ATOM 789 C C . ASN A 1 96 ? -8.521 -5.970 10.468 1.00 95.56 96 ASN A C 1
ATOM 791 O O . ASN A 1 96 ? -7.322 -5.688 10.450 1.00 95.56 96 ASN A O 1
ATOM 795 N N . THR A 1 97 ? -9.140 -6.351 11.586 1.00 95.19 97 THR A N 1
ATOM 796 C CA . THR A 1 97 ? -8.481 -6.412 12.899 1.00 95.19 97 THR A CA 1
ATOM 797 C C . THR A 1 97 ? -7.334 -7.418 12.954 1.00 95.19 97 THR A C 1
ATOM 799 O O . THR A 1 97 ? -6.373 -7.190 13.686 1.00 95.19 97 THR A O 1
ATOM 802 N N . ASP A 1 98 ? -7.382 -8.486 12.153 1.00 94.25 98 ASP A N 1
ATOM 803 C CA . ASP A 1 98 ? -6.326 -9.507 12.109 1.00 94.25 98 ASP A CA 1
ATOM 804 C C . ASP A 1 98 ? -5.032 -8.968 11.475 1.00 94.25 98 ASP A C 1
ATOM 806 O O . ASP A 1 98 ? -3.943 -9.490 11.721 1.00 94.25 98 ASP A O 1
ATOM 810 N N . LEU A 1 99 ? -5.130 -7.891 10.686 1.00 95.06 99 LEU A N 1
ATOM 811 C CA . LEU A 1 99 ? -3.989 -7.216 10.067 1.00 95.06 99 LEU A CA 1
ATOM 812 C C . LEU A 1 99 ? -3.412 -6.084 10.923 1.00 95.06 99 LEU A C 1
ATOM 814 O O . LEU A 1 99 ? -2.378 -5.528 10.557 1.00 95.06 99 LEU A O 1
ATOM 818 N N . PHE A 1 100 ? -4.018 -5.738 12.060 1.00 94.56 100 PHE A N 1
ATOM 819 C CA . PHE A 1 100 ? -3.564 -4.601 12.867 1.00 94.56 100 PHE A CA 1
ATOM 820 C C . PHE A 1 100 ? -2.094 -4.731 13.301 1.00 94.56 100 PHE A C 1
ATOM 822 O O . PHE A 1 100 ? -1.288 -3.823 13.085 1.00 94.56 100 PHE A O 1
ATOM 829 N N . GLU A 1 101 ? -1.707 -5.896 13.827 1.00 93.06 101 GLU A N 1
ATOM 830 C CA . GLU A 1 101 ? -0.312 -6.154 14.210 1.00 93.06 101 GLU A CA 1
ATOM 831 C C . GLU A 1 101 ? 0.628 -6.198 12.998 1.00 93.06 101 GLU A C 1
ATOM 833 O O . GLU A 1 101 ? 1.787 -5.798 13.099 1.00 93.06 101 GLU A O 1
ATOM 838 N N . VAL A 1 102 ? 0.128 -6.604 11.828 1.00 93.38 102 VAL A N 1
ATOM 839 C CA . VAL A 1 102 ? 0.898 -6.574 10.578 1.00 93.38 102 VAL A CA 1
ATOM 840 C C . VAL A 1 102 ? 1.208 -5.133 10.178 1.00 93.38 102 VAL A C 1
ATOM 842 O O . VAL A 1 102 ? 2.355 -4.826 9.865 1.00 93.38 102 VAL A O 1
ATOM 845 N N . PHE A 1 103 ? 0.233 -4.223 10.238 1.00 94.81 103 PHE A N 1
ATOM 846 C CA . PHE A 1 103 ? 0.475 -2.808 9.952 1.00 94.81 103 PHE A CA 1
ATOM 847 C C . PHE A 1 103 ? 1.476 -2.186 10.928 1.00 94.81 103 PHE A C 1
ATOM 849 O O . PHE A 1 103 ? 2.374 -1.477 10.482 1.00 94.81 103 PHE A O 1
ATOM 856 N N . LYS A 1 104 ? 1.406 -2.517 12.225 1.00 92.94 104 LYS A N 1
ATOM 857 C CA . LYS A 1 104 ? 2.410 -2.086 13.216 1.00 92.94 104 LYS A CA 1
ATOM 858 C C . LYS A 1 104 ? 3.819 -2.575 12.879 1.00 92.94 104 LYS A C 1
ATOM 860 O O . LYS A 1 104 ? 4.773 -1.810 13.005 1.00 92.94 104 LYS A O 1
ATOM 865 N N . GLN A 1 105 ? 3.959 -3.823 12.429 1.00 91.56 105 GLN A N 1
ATOM 866 C CA . GLN A 1 105 ? 5.244 -4.361 11.971 1.00 91.56 105 GLN A CA 1
ATOM 867 C C . GLN A 1 105 ? 5.750 -3.646 10.713 1.00 91.56 105 GLN A C 1
ATOM 869 O O . GLN A 1 105 ? 6.938 -3.341 10.628 1.00 91.56 105 GLN A O 1
ATOM 874 N N . LEU A 1 106 ? 4.865 -3.346 9.753 1.00 91.69 106 LEU A N 1
ATOM 875 C CA . LEU A 1 106 ? 5.226 -2.623 8.528 1.00 91.69 106 LEU A CA 1
ATOM 876 C C . LEU A 1 106 ? 5.790 -1.231 8.830 1.00 91.69 106 LEU A C 1
ATOM 878 O O . LEU A 1 106 ? 6.746 -0.817 8.183 1.00 91.69 106 LEU A O 1
ATOM 882 N N . VAL A 1 107 ? 5.253 -0.537 9.837 1.00 90.25 107 VAL A N 1
ATOM 883 C CA . VAL A 1 107 ? 5.746 0.785 10.260 1.00 90.25 107 VAL A CA 1
ATOM 884 C C . VAL A 1 107 ? 6.837 0.732 11.336 1.00 90.25 107 VAL A C 1
ATOM 886 O O . VAL A 1 107 ? 7.259 1.773 11.828 1.00 90.25 107 VAL A O 1
ATOM 889 N N . GLY A 1 108 ? 7.327 -0.454 11.707 1.00 86.56 108 GLY A N 1
ATOM 890 C CA . GLY A 1 108 ? 8.468 -0.600 12.619 1.00 86.56 108 GLY A CA 1
ATOM 891 C C . GLY A 1 108 ? 8.161 -0.364 14.102 1.00 86.56 108 GLY A C 1
ATOM 892 O O . GLY A 1 108 ? 9.076 -0.081 14.866 1.00 86.56 108 GLY A O 1
ATOM 893 N N . LEU A 1 109 ? 6.900 -0.496 14.527 1.00 83.50 109 LEU A N 1
ATOM 894 C CA . LEU A 1 109 ? 6.487 -0.429 15.943 1.00 83.50 109 LEU A CA 1
ATOM 895 C C . LEU A 1 109 ? 6.464 -1.804 16.633 1.00 83.50 109 LEU A C 1
ATOM 897 O O . LEU A 1 109 ? 5.811 -2.001 17.661 1.00 83.50 109 LEU A O 1
ATOM 901 N N . GLN A 1 110 ? 7.130 -2.787 16.038 1.00 78.06 110 GLN A N 1
ATOM 902 C CA . GLN A 1 110 ? 7.343 -4.126 16.575 1.00 78.06 110 GLN A CA 1
ATOM 903 C C . GLN A 1 110 ? 8.791 -4.534 16.307 1.00 78.06 110 GLN A C 1
ATOM 905 O O . GLN A 1 110 ? 9.382 -4.097 15.320 1.00 78.06 110 GLN A O 1
ATOM 910 N N . ASP A 1 111 ? 9.335 -5.410 17.153 1.00 63.16 111 ASP A N 1
ATOM 911 C CA . ASP A 1 111 ? 10.759 -5.783 17.138 1.00 63.16 111 ASP A CA 1
ATOM 912 C C . ASP A 1 111 ? 11.225 -6.453 15.829 1.00 63.16 111 ASP A C 1
ATOM 914 O O . ASP A 1 111 ? 12.425 -6.565 15.585 1.00 63.16 111 ASP A O 1
ATOM 918 N N . HIS A 1 112 ? 10.297 -6.908 14.975 1.00 68.12 112 HIS A N 1
ATOM 919 C CA . HIS A 1 112 ? 10.612 -7.621 13.737 1.00 68.12 112 HIS A CA 1
ATOM 920 C C . HIS A 1 112 ? 9.725 -7.158 12.571 1.00 68.12 112 HIS A C 1
ATOM 922 O O . HIS A 1 112 ? 8.496 -7.192 12.652 1.00 68.12 112 HIS A O 1
ATOM 928 N N . LYS A 1 113 ? 10.362 -6.779 11.457 1.00 60.03 113 LYS A N 1
ATOM 929 C CA . LYS A 1 113 ? 9.711 -6.527 10.162 1.00 60.03 113 LYS A CA 1
ATOM 930 C C . LYS A 1 113 ? 9.253 -7.858 9.535 1.00 60.03 113 LYS A C 1
ATOM 932 O O . LYS A 1 113 ? 9.968 -8.852 9.685 1.00 60.03 113 LYS A O 1
ATOM 937 N N . PRO A 1 114 ? 8.141 -7.907 8.773 1.00 71.25 114 PRO A N 1
ATOM 938 C CA . PRO A 1 114 ? 7.761 -9.120 8.056 1.00 71.25 114 PRO A CA 1
ATOM 939 C C . PRO A 1 114 ? 8.858 -9.526 7.058 1.00 71.25 114 PRO A C 1
ATOM 941 O O . PRO A 1 114 ? 9.232 -8.733 6.191 1.00 71.25 114 PRO A O 1
ATOM 944 N N . PHE A 1 115 ? 9.367 -10.757 7.175 1.00 61.25 115 PHE A N 1
ATOM 945 C CA . PHE A 1 115 ? 10.511 -11.256 6.394 1.00 61.25 115 PHE A CA 1
ATOM 946 C C . PHE A 1 115 ? 10.287 -11.218 4.873 1.00 61.25 115 PHE A C 1
ATOM 948 O O . PHE A 1 115 ? 11.226 -10.984 4.119 1.00 61.25 115 PHE A O 1
ATOM 955 N N . GLU A 1 116 ? 9.042 -11.392 4.429 1.00 62.47 116 GLU A N 1
ATOM 956 C CA . GLU A 1 116 ? 8.663 -11.451 3.011 1.00 62.47 116 GLU A CA 1
ATOM 957 C C . GLU A 1 116 ? 8.433 -10.059 2.378 1.00 62.47 116 GLU A C 1
ATOM 959 O O . GLU A 1 116 ? 8.121 -9.944 1.188 1.00 62.47 116 GLU A O 1
ATOM 964 N N . CYS A 1 117 ? 8.545 -8.965 3.147 1.00 70.69 117 CYS A N 1
ATOM 965 C CA . CYS A 1 117 ? 8.271 -7.622 2.634 1.00 70.69 117 CYS A CA 1
ATOM 966 C C . CYS A 1 117 ? 9.534 -6.926 2.096 1.00 70.69 117 CYS A C 1
ATOM 968 O O . CYS A 1 117 ? 10.433 -6.550 2.854 1.00 70.69 117 CYS A O 1
ATOM 970 N N . VAL A 1 118 ? 9.558 -6.694 0.777 1.00 68.69 118 VAL A N 1
ATOM 971 C CA . VAL A 1 118 ? 10.641 -5.969 0.085 1.00 68.69 118 VAL A CA 1
ATOM 972 C C . VAL A 1 118 ? 10.654 -4.453 0.320 1.00 68.69 118 VAL A C 1
ATOM 974 O O . VAL A 1 118 ? 11.721 -3.863 0.205 1.00 68.69 118 VAL A O 1
ATOM 977 N N . GLY A 1 119 ? 9.530 -3.828 0.687 1.00 77.81 119 GLY A N 1
ATOM 978 C CA . GLY A 1 119 ? 9.475 -2.378 0.932 1.00 77.81 119 GLY A CA 1
ATOM 979 C C . GLY A 1 119 ? 10.025 -1.978 2.295 1.00 77.81 119 GLY A C 1
ATOM 980 O O . GLY A 1 119 ? 10.093 -2.812 3.196 1.00 77.81 119 GLY A O 1
ATOM 981 N N . THR A 1 120 ? 10.442 -0.730 2.469 1.00 85.94 120 THR A N 1
ATOM 982 C CA . THR A 1 120 ? 11.101 -0.250 3.691 1.00 85.94 120 THR A CA 1
ATOM 983 C C . THR A 1 120 ? 10.108 0.167 4.785 1.00 85.94 120 THR A C 1
ATOM 985 O O . THR A 1 120 ? 8.892 0.253 4.570 1.00 85.94 120 THR A O 1
ATOM 988 N N . LEU A 1 121 ? 10.626 0.388 6.000 1.00 88.06 121 LEU A N 1
ATOM 989 C CA . LEU A 1 121 ? 9.818 0.897 7.114 1.00 88.06 121 LEU A CA 1
ATOM 990 C C . LEU A 1 121 ? 9.387 2.339 6.836 1.00 88.06 121 LEU A C 1
ATOM 992 O O . LEU A 1 121 ? 8.257 2.721 7.120 1.00 88.06 121 LEU A O 1
ATOM 996 N N . GLU A 1 122 ? 10.278 3.119 6.236 1.00 86.56 122 GLU A N 1
ATOM 997 C CA . GLU A 1 122 ? 10.092 4.514 5.860 1.00 86.56 122 GLU A CA 1
ATOM 998 C C . GLU A 1 122 ? 8.985 4.655 4.810 1.00 86.56 122 GLU A C 1
ATOM 1000 O O . GLU A 1 122 ? 8.097 5.489 4.978 1.00 86.56 122 GLU A O 1
ATOM 1005 N N . GLU A 1 123 ? 8.961 3.788 3.790 1.00 89.44 123 GLU A N 1
ATOM 1006 C CA . GLU A 1 123 ? 7.881 3.747 2.794 1.00 89.44 123 GLU A CA 1
ATOM 1007 C C . GLU A 1 123 ? 6.524 3.442 3.433 1.00 89.44 123 GLU A C 1
ATOM 1009 O O . GLU A 1 123 ? 5.521 4.092 3.137 1.00 89.44 123 GLU A O 1
ATOM 1014 N N . SER A 1 124 ? 6.493 2.464 4.340 1.00 92.19 124 SER A N 1
ATOM 1015 C CA . SER A 1 124 ? 5.264 2.061 5.024 1.00 92.19 124 SER A CA 1
ATOM 1016 C C . SER A 1 124 ? 4.770 3.153 5.976 1.00 92.19 124 SER A C 1
ATOM 1018 O O . SER A 1 124 ? 3.578 3.460 5.999 1.00 92.19 124 SER A O 1
ATOM 1020 N N . LYS A 1 125 ? 5.676 3.784 6.735 1.00 91.19 125 LYS A N 1
ATOM 1021 C CA . LYS A 1 125 ? 5.353 4.918 7.608 1.00 91.19 125 LYS A CA 1
ATOM 1022 C C . LYS A 1 125 ? 4.827 6.102 6.798 1.00 91.19 125 LYS A C 1
ATOM 1024 O O . LYS A 1 125 ? 3.804 6.673 7.169 1.00 91.19 125 LYS A O 1
ATOM 1029 N N . LEU A 1 126 ? 5.481 6.444 5.684 1.00 90.19 126 LEU A N 1
ATOM 1030 C CA . LEU A 1 126 ? 5.023 7.493 4.774 1.00 90.19 126 LEU A CA 1
ATOM 1031 C C . LEU A 1 126 ? 3.600 7.205 4.289 1.00 90.19 126 LEU A C 1
ATOM 1033 O O . LEU A 1 126 ? 2.719 8.051 4.434 1.00 90.19 126 LEU A O 1
ATOM 1037 N N . ALA A 1 127 ? 3.376 6.011 3.741 1.00 93.31 127 ALA A N 1
ATOM 1038 C CA . ALA A 1 127 ? 2.090 5.620 3.186 1.00 93.31 127 ALA A CA 1
ATOM 1039 C C . ALA A 1 127 ? 0.970 5.640 4.239 1.00 93.31 127 ALA A C 1
ATOM 1041 O O . ALA A 1 127 ? -0.142 6.076 3.938 1.00 93.31 127 ALA A O 1
ATOM 1042 N N . LEU A 1 128 ? 1.260 5.231 5.481 1.00 94.19 128 LEU A N 1
ATOM 1043 C CA . LEU A 1 128 ? 0.283 5.263 6.572 1.00 94.19 128 LEU A CA 1
ATOM 1044 C C . LEU A 1 128 ? -0.017 6.691 7.041 1.00 94.19 128 LEU A C 1
ATOM 1046 O O . LEU A 1 128 ? -1.176 7.031 7.270 1.00 94.19 128 LEU A O 1
ATOM 1050 N N . LEU A 1 129 ? 1.000 7.552 7.134 1.00 91.94 129 LEU A N 1
ATOM 1051 C CA . LEU A 1 129 ? 0.814 8.969 7.456 1.00 91.94 129 LEU A CA 1
ATOM 1052 C C . LEU A 1 129 ? -0.050 9.687 6.421 1.00 91.94 129 LEU A C 1
ATOM 1054 O O . LEU A 1 129 ? -0.894 10.507 6.779 1.00 91.94 129 LEU A O 1
ATOM 1058 N N . GLN A 1 130 ? 0.164 9.405 5.141 1.00 92.06 130 GLN A N 1
ATOM 1059 C CA . GLN A 1 130 ? -0.615 10.002 4.063 1.00 92.06 130 GLN A CA 1
ATOM 1060 C C . GLN A 1 130 ? -2.055 9.469 4.049 1.00 92.06 130 GLN A C 1
ATOM 1062 O O . GLN A 1 130 ? -2.987 10.272 4.028 1.00 92.06 130 GLN A O 1
ATOM 1067 N N . ALA A 1 131 ? -2.258 8.156 4.217 1.00 95.19 131 ALA A N 1
ATOM 1068 C CA . ALA A 1 131 ? -3.593 7.576 4.393 1.00 95.19 131 ALA A CA 1
ATOM 1069 C C . ALA A 1 131 ? -4.346 8.192 5.592 1.00 95.19 131 ALA A C 1
ATOM 1071 O O . ALA A 1 131 ? -5.538 8.488 5.491 1.00 95.19 131 ALA A O 1
ATOM 1072 N N . SER A 1 132 ? -3.643 8.454 6.702 1.00 94.44 132 SER A N 1
ATOM 1073 C CA . SER A 1 132 ? -4.180 9.161 7.873 1.00 94.44 132 SER A CA 1
ATOM 1074 C C . SER A 1 132 ? -4.618 10.591 7.533 1.00 94.44 132 SER A C 1
ATOM 1076 O O . SER A 1 132 ? -5.758 10.969 7.796 1.00 94.44 132 SER A O 1
ATOM 1078 N N . LYS A 1 133 ? -3.759 11.377 6.865 1.00 91.88 133 LYS A N 1
ATOM 1079 C CA . LYS A 1 133 ? -4.076 12.753 6.425 1.00 91.88 133 LYS A CA 1
ATOM 1080 C C . LYS A 1 133 ? -5.266 12.817 5.467 1.00 91.88 133 LYS A C 1
ATOM 1082 O O . LYS A 1 133 ? -6.014 13.789 5.494 1.00 91.88 133 LYS A O 1
ATOM 1087 N N . MET A 1 134 ? -5.435 11.794 4.634 1.00 93.75 134 MET A N 1
ATOM 1088 C CA . MET A 1 134 ? -6.564 11.647 3.712 1.00 93.75 134 MET A CA 1
ATOM 1089 C C . MET A 1 134 ? -7.856 11.180 4.409 1.00 93.75 134 MET A C 1
ATOM 1091 O O . MET A 1 134 ? -8.897 11.110 3.764 1.00 93.75 134 MET A O 1
ATOM 1095 N N . GLY A 1 135 ? -7.810 10.856 5.707 1.00 95.62 135 GLY A N 1
ATOM 1096 C CA . GLY A 1 135 ? -8.960 10.376 6.476 1.00 95.62 135 GLY A CA 1
ATOM 1097 C C . GLY A 1 135 ? -9.333 8.913 6.215 1.00 95.62 135 GLY A C 1
ATOM 1098 O O . GLY A 1 135 ? -10.369 8.459 6.691 1.00 95.62 135 GLY A O 1
ATOM 1099 N N . LEU A 1 136 ? -8.499 8.150 5.499 1.00 96.69 136 LEU A N 1
ATOM 1100 C CA . LEU A 1 136 ? -8.810 6.771 5.094 1.00 96.69 136 LEU A CA 1
ATOM 1101 C C . LEU A 1 136 ? -8.799 5.775 6.260 1.00 96.69 136 LEU A C 1
ATOM 1103 O O . LEU A 1 136 ? -9.354 4.686 6.150 1.00 96.69 136 LEU A O 1
ATOM 1107 N N . LEU A 1 137 ? -8.150 6.133 7.369 1.00 96.31 137 LEU A N 1
ATOM 1108 C CA . LEU A 1 137 ? -8.036 5.276 8.551 1.00 96.31 137 LEU A CA 1
ATOM 1109 C C . LEU A 1 137 ? -9.214 5.438 9.521 1.00 96.31 137 LEU A C 1
ATOM 1111 O O . LEU A 1 137 ? -9.272 4.711 10.513 1.00 96.31 137 LEU A O 1
ATOM 1115 N N . GLN A 1 138 ? -10.135 6.372 9.265 1.00 94.62 138 GLN A N 1
ATOM 1116 C CA . GLN A 1 138 ? -11.205 6.709 10.199 1.00 94.62 138 GLN A CA 1
ATOM 1117 C C . GLN A 1 138 ? -12.092 5.498 10.522 1.00 94.62 138 GLN A C 1
ATOM 1119 O O . GLN A 1 138 ? -12.575 4.793 9.633 1.00 94.62 138 GLN A O 1
ATOM 1124 N N . GLY A 1 139 ? -12.333 5.268 11.814 1.00 92.69 139 GLY A N 1
ATOM 1125 C CA . GLY A 1 139 ? -13.141 4.148 12.296 1.00 92.69 139 GLY A CA 1
ATOM 1126 C C . GLY A 1 139 ? -12.440 2.788 12.219 1.00 92.69 139 GLY A C 1
ATOM 1127 O O . GLY A 1 139 ? -13.104 1.757 12.341 1.00 92.69 139 GLY A O 1
ATOM 1128 N N . SER A 1 140 ? -11.120 2.768 12.019 1.00 95.06 140 SER A N 1
ATOM 1129 C CA . SER A 1 140 ? -10.285 1.567 12.097 1.00 95.06 140 SER A CA 1
ATOM 1130 C C . SER A 1 140 ? -9.364 1.599 13.318 1.00 95.06 140 SER A C 1
ATOM 1132 O O . SER A 1 140 ? -9.129 2.650 13.909 1.00 95.06 140 SER A O 1
ATOM 1134 N N . LEU A 1 141 ? -8.764 0.454 13.663 1.00 93.81 141 LEU A N 1
ATOM 1135 C CA . LEU A 1 141 ? -7.728 0.401 14.706 1.00 93.81 141 LEU A CA 1
ATOM 1136 C C . LEU A 1 141 ? -6.459 1.187 14.325 1.00 93.81 141 LEU A C 1
ATOM 1138 O O . LEU A 1 141 ? -5.636 1.482 15.186 1.00 93.81 141 LEU A O 1
ATOM 1142 N N . LEU A 1 142 ? -6.290 1.532 13.045 1.00 95.19 142 LEU A N 1
ATOM 1143 C CA . LEU A 1 142 ? -5.129 2.261 12.538 1.00 95.19 142 LEU A CA 1
ATOM 1144 C C . LEU A 1 142 ? -5.250 3.781 12.705 1.00 95.19 142 LEU A C 1
ATOM 1146 O O . LEU A 1 142 ? -4.261 4.476 12.487 1.00 95.19 142 LEU A O 1
ATOM 1150 N N . GLU A 1 143 ? -6.422 4.306 13.077 1.00 95.12 143 GLU A N 1
ATOM 1151 C CA . GLU A 1 143 ? -6.635 5.750 13.248 1.00 95.12 143 GLU A CA 1
ATOM 1152 C C . GLU A 1 143 ? -5.681 6.329 14.302 1.00 95.12 143 GLU A C 1
ATOM 1154 O O . GLU A 1 143 ? -4.906 7.245 14.012 1.00 95.12 143 GLU A O 1
ATOM 1159 N N . ASP A 1 144 ? -5.646 5.717 15.488 1.00 91.75 144 ASP A N 1
ATOM 1160 C CA . ASP A 1 144 ? -4.750 6.118 16.577 1.00 91.75 144 ASP A CA 1
ATOM 1161 C C . ASP A 1 144 ? -3.275 5.957 16.193 1.00 91.75 144 ASP A C 1
ATOM 1163 O O . ASP A 1 144 ? -2.450 6.819 16.502 1.00 91.75 144 ASP A O 1
ATOM 1167 N N . LEU A 1 145 ? -2.952 4.891 15.456 1.00 90.38 145 LEU A N 1
ATOM 1168 C CA . LEU A 1 145 ? -1.602 4.631 14.965 1.00 90.38 145 LEU A CA 1
ATOM 1169 C C . LEU A 1 145 ? -1.132 5.725 13.990 1.00 90.38 145 LEU A C 1
ATOM 1171 O O . LEU A 1 145 ? -0.013 6.226 14.097 1.00 90.38 145 LEU A O 1
ATOM 1175 N N . GLY A 1 146 ? -1.989 6.135 13.052 1.00 90.44 146 GLY A N 1
ATOM 1176 C CA . GLY A 1 146 ? -1.693 7.228 12.129 1.00 90.44 146 GLY A CA 1
ATOM 1177 C C . GLY A 1 146 ? -1.472 8.559 12.855 1.00 90.44 146 GLY A C 1
ATOM 1178 O O . GLY A 1 146 ? -0.590 9.333 12.475 1.00 90.44 146 GLY A O 1
ATOM 1179 N N . LEU A 1 147 ? -2.239 8.821 13.919 1.00 89.25 147 LEU A N 1
ATOM 1180 C CA . LEU A 1 147 ? -2.073 10.004 14.768 1.00 89.25 147 LEU A CA 1
ATOM 1181 C C . LEU A 1 147 ? -0.784 9.954 15.595 1.00 89.25 147 LEU A C 1
ATOM 1183 O O . LEU A 1 147 ? -0.137 10.988 15.765 1.00 89.25 147 LEU A O 1
ATOM 1187 N N . GLU A 1 148 ? -0.396 8.788 16.108 1.00 88.44 148 GLU A N 1
ATOM 1188 C CA . GLU A 1 148 ? 0.862 8.594 16.834 1.00 88.44 148 GLU A CA 1
ATOM 1189 C C . GLU A 1 148 ? 2.066 8.888 15.937 1.00 88.44 148 GLU A C 1
ATOM 1191 O O . GLU A 1 148 ? 2.871 9.759 16.271 1.00 88.44 148 GLU A O 1
ATOM 1196 N N . LEU A 1 149 ? 2.121 8.272 14.752 1.00 85.00 149 LEU A N 1
ATOM 1197 C CA . LEU A 1 149 ? 3.205 8.501 13.795 1.00 85.00 149 LEU A CA 1
ATOM 1198 C C . LEU A 1 149 ? 3.308 9.967 13.368 1.00 85.00 149 LEU A C 1
ATOM 1200 O O . LEU A 1 149 ? 4.401 10.450 13.101 1.00 85.00 149 LEU A O 1
ATOM 1204 N N . SER A 1 150 ? 2.188 10.698 13.302 1.00 83.56 150 SER A N 1
ATOM 1205 C CA . SER A 1 150 ? 2.195 12.112 12.896 1.00 83.56 150 SER A CA 1
ATOM 1206 C C . SER A 1 150 ? 2.904 13.036 13.893 1.00 83.56 150 SER A C 1
ATOM 1208 O O . SER A 1 150 ? 3.257 14.163 13.546 1.00 83.56 150 SER A O 1
ATOM 1210 N N . LYS A 1 151 ? 3.096 12.564 15.133 1.00 82.94 151 LYS A N 1
ATOM 1211 C CA . LYS A 1 151 ? 3.818 13.275 16.194 1.00 82.94 151 LYS A CA 1
ATOM 1212 C C . LYS A 1 151 ? 5.319 13.001 16.144 1.00 82.94 151 LYS A C 1
ATOM 1214 O O . LYS A 1 151 ? 6.088 13.804 16.672 1.00 82.94 151 LYS A O 1
ATOM 1219 N N . GLU A 1 152 ? 5.736 11.890 15.539 1.00 72.12 152 GLU A N 1
ATOM 1220 C CA . GLU A 1 152 ? 7.142 11.634 15.239 1.00 72.12 152 GLU A CA 1
ATOM 1221 C C . GLU A 1 152 ? 7.587 12.610 14.137 1.00 72.12 152 GLU A C 1
ATOM 1223 O O . GLU A 1 152 ? 6.835 12.913 13.210 1.00 72.12 152 GLU A O 1
ATOM 1228 N N . SER A 1 153 ? 8.785 13.184 14.282 1.00 55.75 153 SER A N 1
ATOM 1229 C CA . SER A 1 153 ? 9.342 14.203 13.381 1.00 55.75 153 SER A CA 1
ATOM 1230 C C . SER A 1 153 ? 9.163 13.848 11.899 1.00 55.75 153 SER A C 1
ATOM 1232 O O . SER A 1 153 ? 9.280 12.685 11.522 1.00 55.75 153 SER A O 1
ATOM 1234 N N . ALA A 1 154 ? 8.890 14.870 11.077 1.00 63.97 154 ALA A N 1
ATOM 1235 C CA . ALA A 1 154 ? 8.519 14.742 9.670 1.00 63.97 154 ALA A CA 1
ATOM 1236 C C . ALA A 1 154 ? 9.407 13.745 8.909 1.00 63.97 154 ALA A C 1
ATOM 1238 O O . ALA A 1 154 ? 10.618 13.933 8.821 1.00 63.97 154 ALA A O 1
ATOM 1239 N N . ILE A 1 155 ? 8.785 12.710 8.343 1.00 64.75 155 ILE A N 1
ATOM 1240 C CA . ILE A 1 155 ? 9.442 11.829 7.377 1.00 64.75 155 ILE A CA 1
ATOM 1241 C C . ILE A 1 155 ? 9.785 12.681 6.161 1.00 64.75 155 ILE A C 1
ATOM 1243 O O . ILE A 1 155 ? 8.883 13.258 5.543 1.00 64.75 155 ILE A O 1
ATOM 1247 N N . ASP A 1 156 ? 11.072 12.781 5.841 1.00 60.75 156 ASP A N 1
ATOM 1248 C CA . ASP A 1 156 ? 11.517 13.471 4.641 1.00 60.75 156 ASP A CA 1
ATOM 1249 C C . ASP A 1 156 ? 11.162 12.624 3.414 1.00 60.75 156 ASP A C 1
ATOM 1251 O O . ASP A 1 156 ? 11.820 11.644 3.074 1.00 60.75 156 ASP A O 1
ATOM 1255 N N . VAL A 1 157 ? 10.059 12.991 2.765 1.00 56.50 157 VAL A N 1
ATOM 1256 C CA . VAL A 1 157 ? 9.550 12.321 1.563 1.00 56.50 157 VAL A CA 1
ATOM 1257 C C . VAL A 1 157 ? 10.544 12.435 0.404 1.00 56.50 157 VAL A C 1
ATOM 1259 O O . VAL A 1 157 ? 10.558 11.569 -0.466 1.00 56.50 157 VAL A O 1
ATOM 1262 N N . SER A 1 158 ? 11.402 13.462 0.402 1.00 55.66 158 SER A N 1
ATOM 1263 C CA . SER A 1 158 ? 12.379 13.672 -0.668 1.00 55.66 158 SER A CA 1
ATOM 1264 C C . SER A 1 158 ? 13.504 12.630 -0.659 1.00 55.66 158 SER A C 1
ATOM 1266 O O . SER A 1 158 ? 14.009 12.280 -1.722 1.00 55.66 158 SER A O 1
ATOM 1268 N N . GLU A 1 159 ? 13.816 12.026 0.495 1.00 54.75 159 GLU A N 1
ATOM 1269 C CA . GLU A 1 159 ? 14.752 10.893 0.603 1.00 54.75 159 GLU A CA 1
ATOM 1270 C C . GLU A 1 159 ? 14.155 9.562 0.106 1.00 54.75 159 GLU A C 1
ATOM 1272 O O . GLU A 1 159 ? 14.878 8.594 -0.091 1.00 54.75 159 GLU A O 1
ATOM 1277 N N . LEU A 1 160 ? 12.836 9.485 -0.116 1.00 57.72 160 LEU A N 1
ATOM 1278 C CA . LEU A 1 160 ? 12.169 8.308 -0.700 1.00 57.72 160 LEU A CA 1
ATOM 1279 C C . LEU A 1 160 ? 11.992 8.423 -2.222 1.00 57.72 160 LEU A C 1
ATOM 1281 O O . LEU A 1 160 ? 11.664 7.438 -2.897 1.00 57.72 160 LEU A O 1
ATOM 1285 N N . GLU A 1 161 ? 12.197 9.626 -2.762 1.00 50.84 161 GLU A N 1
ATOM 1286 C CA . GLU A 1 161 ? 12.205 9.926 -4.197 1.00 50.84 161 GLU A CA 1
ATOM 1287 C C . GLU A 1 161 ? 13.599 9.781 -4.825 1.00 50.84 161 GLU A C 1
ATOM 1289 O O . GLU A 1 161 ? 13.714 9.706 -6.051 1.00 50.84 161 GLU A O 1
ATOM 1294 N N . VAL A 1 162 ? 14.635 9.713 -3.989 1.00 52.19 162 VAL A N 1
ATOM 1295 C CA . VAL A 1 162 ? 16.055 9.704 -4.348 1.00 52.19 162 VAL A CA 1
ATOM 1296 C C . VAL A 1 162 ? 16.660 8.518 -3.581 1.00 52.19 162 VAL A C 1
ATOM 1298 O O . VAL A 1 162 ? 16.545 8.456 -2.372 1.00 52.19 162 VAL A O 1
ATOM 1301 N N . ASP A 1 163 ? 17.258 7.481 -4.167 1.00 51.03 163 ASP A N 1
ATOM 1302 C CA . ASP A 1 163 ? 18.544 7.591 -4.844 1.00 51.03 163 ASP A CA 1
ATOM 1303 C C . ASP A 1 163 ? 19.073 6.220 -5.355 1.00 51.03 163 ASP A C 1
ATOM 1305 O O . ASP A 1 163 ? 18.625 5.145 -4.950 1.00 51.03 163 ASP A O 1
ATOM 1309 N N . ALA A 1 164 ? 20.168 6.295 -6.122 1.00 43.50 164 ALA A N 1
ATOM 1310 C CA . ALA A 1 164 ? 21.323 5.385 -6.040 1.00 43.50 164 ALA A CA 1
ATOM 1311 C C . ALA A 1 164 ? 21.410 4.088 -6.870 1.00 43.50 164 ALA A C 1
ATOM 1313 O O . ALA A 1 164 ? 22.254 3.237 -6.577 1.00 43.50 164 ALA A O 1
ATOM 1314 N N . PHE A 1 165 ? 20.724 3.972 -8.008 1.00 45.69 165 PHE A N 1
ATOM 1315 C CA . PHE A 1 165 ? 21.284 3.169 -9.104 1.00 45.69 165 PHE A CA 1
ATOM 1316 C C . PHE A 1 165 ? 21.317 3.985 -10.385 1.00 45.69 165 PHE A C 1
ATOM 1318 O O . PHE A 1 165 ? 20.277 4.388 -10.894 1.00 45.69 165 PHE A O 1
ATOM 1325 N N . ARG A 1 166 ? 22.521 4.175 -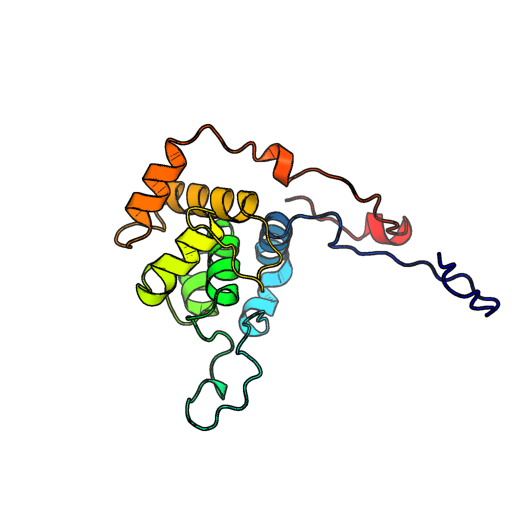10.946 1.00 52.22 166 ARG A N 1
ATOM 1326 C CA . ARG A 1 166 ? 22.656 4.465 -12.376 1.00 52.22 166 ARG A CA 1
ATOM 1327 C C . ARG A 1 166 ? 21.977 3.313 -13.097 1.00 52.22 166 ARG A C 1
ATOM 1329 O O . ARG A 1 166 ? 22.517 2.210 -13.176 1.00 52.22 166 ARG A O 1
ATOM 1336 N N . THR A 1 167 ? 20.744 3.529 -13.518 1.00 59.25 167 THR A N 1
ATOM 1337 C CA . THR A 1 167 ? 20.050 2.593 -14.370 1.00 59.25 167 THR A CA 1
ATOM 1338 C C . THR A 1 167 ? 20.826 2.583 -15.676 1.00 59.25 167 THR A C 1
ATOM 1340 O O . THR A 1 167 ? 20.930 3.615 -16.327 1.00 59.25 167 THR A O 1
ATOM 1343 N N . ASN A 1 168 ? 21.391 1.442 -16.066 1.00 66.88 168 ASN A N 1
ATOM 1344 C CA . ASN A 1 168 ? 21.973 1.277 -17.401 1.00 66.88 168 ASN A CA 1
ATOM 1345 C C . ASN A 1 168 ? 20.860 1.227 -18.469 1.00 66.88 168 ASN A C 1
ATOM 1347 O O . ASN A 1 168 ? 20.916 0.391 -19.363 1.00 66.88 168 ASN A O 1
ATOM 1351 N N . ILE A 1 169 ? 19.793 2.025 -18.321 1.00 75.81 169 ILE A N 1
ATOM 1352 C CA . ILE A 1 169 ? 18.716 2.100 -19.304 1.00 75.81 169 ILE A CA 1
ATOM 1353 C C . ILE A 1 169 ? 19.355 2.652 -20.581 1.00 75.81 169 ILE A C 1
ATOM 1355 O O . ILE A 1 169 ? 19.947 3.726 -20.540 1.00 75.81 169 ILE A O 1
ATOM 1359 N N . PRO A 1 170 ? 19.275 1.925 -21.704 1.00 78.38 170 PRO A N 1
ATOM 1360 C CA . PRO A 1 170 ? 19.765 2.434 -22.976 1.00 78.38 170 PRO A CA 1
ATOM 1361 C C . PRO A 1 170 ? 19.054 3.742 -23.355 1.00 78.38 170 PRO A C 1
ATOM 1363 O O . PRO A 1 170 ? 17.833 3.828 -23.212 1.00 78.38 170 PRO A O 1
ATOM 1366 N N . GLU A 1 171 ? 19.780 4.720 -23.908 1.00 78.44 171 GLU A N 1
ATOM 1367 C CA . GLU A 1 171 ? 19.236 6.034 -24.322 1.00 78.44 171 GLU A CA 1
ATOM 1368 C C . GLU A 1 171 ? 17.995 5.903 -25.234 1.00 78.44 171 GLU A C 1
ATOM 1370 O O . GLU A 1 171 ? 17.031 6.667 -25.143 1.00 78.44 171 GLU A O 1
ATOM 1375 N N . GLU A 1 172 ? 17.967 4.867 -26.079 1.00 78.50 172 GLU A N 1
ATOM 1376 C CA . GLU A 1 172 ? 16.842 4.546 -26.969 1.00 78.50 172 GLU A CA 1
ATOM 1377 C C . GLU A 1 172 ? 15.530 4.243 -26.226 1.00 78.50 172 GLU A C 1
ATOM 1379 O O . GLU A 1 172 ? 14.437 4.390 -26.787 1.00 78.50 172 GLU A O 1
ATOM 1384 N N . LEU A 1 173 ? 15.630 3.779 -24.978 1.00 76.00 173 LEU A N 1
ATOM 1385 C CA . LEU A 1 173 ? 14.498 3.488 -24.112 1.00 76.00 173 LEU A CA 1
ATOM 1386 C C . LEU A 1 173 ? 14.168 4.663 -23.195 1.00 76.00 173 LEU A C 1
ATOM 1388 O O . LEU A 1 173 ? 12.985 4.860 -22.933 1.00 76.00 173 LEU A O 1
ATOM 1392 N N . GLU A 1 174 ? 15.145 5.470 -22.770 1.00 70.88 174 GLU A N 1
ATOM 1393 C CA . GLU A 1 174 ? 14.901 6.645 -21.913 1.00 70.88 174 GLU A CA 1
ATOM 1394 C C . GLU A 1 174 ? 13.836 7.572 -22.512 1.00 70.88 174 GLU A C 1
ATOM 1396 O O . GLU A 1 174 ? 12.875 7.936 -21.842 1.00 70.88 174 GLU A O 1
ATOM 1401 N N . SER A 1 175 ? 13.918 7.847 -23.818 1.00 68.38 175 SER A N 1
ATOM 1402 C CA . SER A 1 175 ? 12.930 8.680 -24.528 1.00 68.38 175 SER A CA 1
ATOM 1403 C C . SER A 1 175 ? 11.502 8.108 -24.556 1.00 68.38 175 SER A C 1
ATOM 1405 O O . SER A 1 175 ? 10.544 8.839 -24.810 1.00 68.38 175 SER A O 1
ATOM 1407 N N . LYS A 1 176 ? 11.342 6.802 -24.306 1.00 71.62 176 LYS A N 1
ATOM 1408 C CA . LYS A 1 176 ? 10.049 6.096 -24.272 1.00 71.62 176 LYS A CA 1
ATOM 1409 C C . LYS A 1 176 ? 9.526 5.903 -22.851 1.00 71.62 176 LYS A C 1
ATOM 1411 O O . LYS A 1 176 ? 8.376 5.502 -22.674 1.00 71.62 176 LYS A O 1
ATOM 1416 N N . ILE A 1 177 ? 10.362 6.162 -21.852 1.00 68.56 177 ILE A N 1
ATOM 1417 C CA . ILE A 1 177 ? 10.072 5.947 -20.444 1.00 68.56 177 ILE A CA 1
ATOM 1418 C C . ILE A 1 177 ? 9.813 7.310 -19.806 1.00 68.56 177 ILE A C 1
ATOM 1420 O O . ILE A 1 177 ? 10.730 7.998 -19.376 1.00 68.56 177 ILE A O 1
ATOM 1424 N N . ASN A 1 178 ? 8.542 7.704 -19.737 1.00 64.25 178 ASN A N 1
ATOM 1425 C CA . ASN A 1 178 ? 8.135 8.857 -18.941 1.00 64.25 178 ASN A CA 1
ATOM 1426 C C . ASN A 1 178 ? 7.433 8.373 -17.661 1.00 64.25 178 ASN A C 1
ATOM 1428 O O . ASN A 1 178 ? 6.251 8.011 -17.680 1.00 64.25 178 ASN A O 1
ATOM 1432 N N . PHE A 1 179 ? 8.196 8.352 -16.567 1.00 64.56 179 PHE A N 1
ATOM 1433 C CA . PHE A 1 179 ? 7.737 8.034 -15.212 1.00 64.56 179 PHE A CA 1
ATOM 1434 C C . PHE A 1 179 ? 7.625 9.284 -14.324 1.00 64.56 179 PHE A C 1
ATOM 1436 O O . PHE A 1 179 ? 7.749 9.180 -13.095 1.00 64.56 179 PHE A O 1
ATOM 1443 N N . ASP A 1 180 ? 7.414 10.457 -14.927 1.00 60.38 180 ASP A N 1
ATOM 1444 C CA . ASP A 1 180 ? 7.077 11.658 -14.170 1.00 60.38 180 ASP A CA 1
ATOM 1445 C C . ASP A 1 180 ? 5.764 11.406 -13.425 1.00 60.38 180 ASP A C 1
ATOM 1447 O O . ASP A 1 180 ? 4.777 10.916 -13.998 1.00 60.38 180 ASP A O 1
ATOM 1451 N N . LEU A 1 181 ? 5.816 11.643 -12.111 1.00 52.09 181 LEU A N 1
ATOM 1452 C CA . LEU A 1 181 ? 4.698 11.426 -11.209 1.00 52.09 181 LEU A CA 1
ATOM 1453 C C . LEU A 1 181 ? 3.679 12.557 -11.349 1.00 52.09 181 LEU A C 1
ATOM 1455 O O . LEU A 1 181 ? 4.080 13.736 -11.306 1.00 52.09 181 LEU A O 1
#